Protein AF-A0A1H6EVG6-F1 (afdb_monomer_lite)

Sequence (105 aa):
MADETWVDWAGLRRSAEGLGTAYEDALTEVRAFQERMAGYGAPWGVNNVVSQAIGLCYGAARDEHATCHTDNLDAYGGYPAGMRAMAGNGRLAEQDTAAMIGSVQ

Foldseek 3Di:
DDPPPPDPLVVLLVVLVVLQVVLVVLVVVLVVVLVVLVVVLVVACDDDPVSVVVSVVSVVVSVVVNVVSVVVSVVSVCSSVVSNVCSVVVVVVVVVVVVVVVVVD

Secondary structure (DSSP, 8-state):
--------HHHHHHHHHHHHHHHHHHHHHHHHHHHHHHHHHTTSSSSSHHHHHHHHHHHHHHHHHHHHHHHHHHHHHTHHHHHHHHHHHHHHHHHHHHHHHHTT-

Organism: NCBI:txid1144553

Radius of gyration: 24.49 Å; chains: 1; bounding box: 48×16×76 Å

pLDDT: mean 85.11, std 11.75, range [38.94, 95.38]

Structure (mmCIF, N/CA/C/O backbone):
data_AF-A0A1H6EVG6-F1
#
_entry.id   AF-A0A1H6EVG6-F1
#
loop_
_atom_site.group_PDB
_atom_site.id
_atom_site.type_symbol
_atom_site.label_atom_id
_atom_site.label_alt_id
_atom_site.label_comp_id
_atom_site.label_asym_id
_atom_site.label_entity_id
_atom_site.label_seq_id
_atom_site.pdbx_PDB_ins_code
_atom_site.Cartn_x
_atom_site.Cartn_y
_atom_site.Cartn_z
_atom_site.occupancy
_atom_site.B_iso_or_equiv
_atom_site.auth_seq_id
_atom_site.auth_comp_id
_atom_site.auth_asym_id
_atom_site.auth_atom_id
_atom_site.pdbx_PDB_model_num
ATOM 1 N N . MET A 1 1 ? 5.144 11.959 -42.493 1.00 38.94 1 MET A N 1
ATOM 2 C CA . MET A 1 1 ? 6.275 11.774 -41.565 1.00 38.94 1 MET A CA 1
ATOM 3 C C . MET A 1 1 ? 5.643 11.395 -40.248 1.00 38.94 1 MET A C 1
ATOM 5 O O . MET A 1 1 ? 4.828 12.174 -39.773 1.00 38.94 1 MET A O 1
ATOM 9 N N . ALA A 1 2 ? 5.836 10.152 -39.806 1.00 44.72 2 ALA A N 1
ATOM 10 C CA . ALA A 1 2 ? 5.190 9.653 -38.601 1.00 44.72 2 ALA A CA 1
ATOM 11 C C . ALA A 1 2 ? 5.724 10.451 -37.410 1.00 44.72 2 ALA A C 1
ATOM 13 O O . ALA A 1 2 ? 6.933 10.522 -37.209 1.00 44.72 2 ALA A O 1
ATOM 14 N N . ASP A 1 3 ? 4.819 11.110 -36.699 1.00 50.38 3 ASP A N 1
ATOM 15 C CA . ASP A 1 3 ? 5.079 11.675 -35.385 1.00 50.38 3 ASP A CA 1
ATOM 16 C C . ASP A 1 3 ? 5.267 10.479 -34.444 1.00 50.38 3 ASP A C 1
ATOM 18 O O . ASP A 1 3 ? 4.300 9.909 -33.939 1.00 50.38 3 ASP A O 1
ATOM 22 N N . GLU A 1 4 ? 6.498 9.968 -34.355 1.00 56.75 4 GLU A N 1
ATOM 23 C CA . GLU A 1 4 ? 6.848 8.948 -33.373 1.00 56.75 4 GLU A CA 1
ATOM 24 C C . GLU A 1 4 ? 6.718 9.595 -31.998 1.00 56.75 4 GLU A C 1
ATOM 26 O O . GLU A 1 4 ? 7.609 10.300 -31.527 1.00 56.75 4 GLU A O 1
ATOM 31 N N . THR A 1 5 ? 5.584 9.362 -31.345 1.00 58.97 5 THR A N 1
ATOM 32 C CA . THR A 1 5 ? 5.427 9.609 -29.917 1.00 58.97 5 THR A CA 1
ATOM 33 C C . THR A 1 5 ? 6.366 8.669 -29.170 1.00 58.97 5 THR A C 1
ATOM 35 O O . THR A 1 5 ? 5.965 7.578 -28.769 1.00 58.97 5 THR A O 1
ATOM 38 N N . TRP A 1 6 ? 7.629 9.070 -29.023 1.00 71.75 6 TRP A N 1
ATOM 39 C CA . TRP A 1 6 ? 8.576 8.418 -28.127 1.00 71.75 6 TRP A CA 1
ATOM 40 C C . TRP A 1 6 ? 7.971 8.427 -26.729 1.00 71.75 6 TRP A C 1
ATOM 42 O O . TRP A 1 6 ? 7.632 9.486 -26.189 1.00 71.75 6 TRP A O 1
ATOM 52 N N . VAL A 1 7 ? 7.778 7.243 -26.159 1.00 82.81 7 VAL A N 1
ATOM 53 C CA . VAL A 1 7 ? 7.161 7.137 -24.844 1.00 82.81 7 VAL A CA 1
ATOM 54 C C . VAL A 1 7 ? 8.165 7.626 -23.799 1.00 82.81 7 VAL A C 1
ATOM 56 O O . VAL A 1 7 ? 9.317 7.195 -23.763 1.00 82.81 7 VAL A O 1
ATOM 59 N N . ASP A 1 8 ? 7.739 8.529 -22.910 1.00 89.56 8 ASP A N 1
ATOM 60 C CA . ASP A 1 8 ? 8.578 8.992 -21.799 1.00 89.56 8 ASP A CA 1
ATOM 61 C C . ASP A 1 8 ? 8.677 7.916 -20.701 1.00 89.56 8 ASP A C 1
ATOM 63 O O . ASP A 1 8 ? 8.051 7.993 -19.638 1.00 89.56 8 ASP A O 1
ATOM 67 N N . TRP A 1 9 ? 9.499 6.892 -20.942 1.00 91.75 9 TRP A N 1
ATOM 68 C CA . TRP A 1 9 ? 9.764 5.825 -19.974 1.00 91.75 9 TRP A CA 1
ATOM 69 C C . TRP A 1 9 ? 10.405 6.344 -18.684 1.00 91.75 9 TRP A C 1
ATOM 71 O O . TRP A 1 9 ? 10.218 5.764 -17.611 1.00 91.75 9 TRP A O 1
ATOM 81 N N . ALA A 1 10 ? 11.167 7.440 -18.762 1.00 89.75 10 ALA A N 1
ATOM 82 C CA . ALA A 1 10 ? 11.764 8.066 -17.589 1.00 89.75 10 ALA A CA 1
ATOM 83 C C . ALA A 1 10 ? 10.696 8.752 -16.725 1.00 89.75 10 ALA A C 1
ATOM 85 O O . ALA A 1 10 ? 10.741 8.643 -15.498 1.00 89.75 10 ALA A O 1
ATOM 86 N N . GLY A 1 11 ? 9.725 9.416 -17.350 1.00 92.25 11 GLY A N 1
ATOM 87 C CA . GLY A 1 11 ? 8.504 9.916 -16.726 1.00 92.25 11 GLY A CA 1
ATOM 88 C C . GLY A 1 11 ? 7.713 8.799 -16.064 1.00 92.25 11 GLY A C 1
ATOM 89 O O . GLY A 1 11 ? 7.477 8.871 -14.861 1.00 92.25 11 GLY A O 1
ATOM 90 N N . LEU A 1 12 ? 7.418 7.720 -16.796 1.00 92.94 12 LEU A N 1
ATOM 91 C CA . LEU A 1 12 ? 6.681 6.571 -16.262 1.00 92.94 12 LEU A CA 1
ATOM 92 C C . LEU A 1 12 ? 7.369 5.966 -15.029 1.00 92.94 12 LEU A C 1
ATOM 94 O O . LEU A 1 12 ? 6.713 5.687 -14.026 1.00 92.94 12 LEU A O 1
ATOM 98 N N . ARG A 1 13 ? 8.701 5.821 -15.064 1.00 93.19 13 ARG A N 1
ATOM 99 C CA . ARG A 1 13 ? 9.477 5.323 -13.920 1.00 93.19 13 ARG A CA 1
ATOM 100 C C . ARG A 1 13 ? 9.431 6.277 -12.727 1.00 93.19 13 ARG A C 1
ATOM 102 O O . ARG A 1 13 ? 9.248 5.818 -11.607 1.00 93.19 13 ARG A O 1
ATOM 109 N N . ARG A 1 14 ? 9.562 7.590 -12.943 1.00 94.94 14 ARG A N 1
ATOM 110 C CA . ARG A 1 14 ? 9.436 8.587 -11.862 1.00 94.94 14 ARG A CA 1
ATOM 111 C C . ARG A 1 14 ? 8.048 8.560 -11.228 1.00 94.94 14 ARG A C 1
ATOM 113 O O . ARG A 1 14 ? 7.945 8.593 -10.007 1.00 94.94 14 ARG A O 1
ATOM 120 N N . SER A 1 15 ? 6.999 8.456 -12.040 1.00 94.31 15 SER A N 1
ATOM 121 C CA . SER A 1 15 ? 5.627 8.315 -11.550 1.00 94.31 15 SER A CA 1
ATOM 122 C C . SER A 1 15 ? 5.435 7.022 -10.757 1.00 94.31 15 SER A C 1
ATOM 124 O O . SER A 1 15 ? 4.749 7.046 -9.741 1.00 94.31 15 SER A O 1
ATOM 126 N N . ALA A 1 16 ? 6.075 5.922 -11.166 1.00 94.06 16 ALA A N 1
ATOM 127 C CA . ALA A 1 16 ? 6.044 4.666 -10.421 1.00 94.06 16 ALA A CA 1
ATOM 128 C C . ALA A 1 16 ? 6.661 4.804 -9.020 1.00 94.06 16 ALA A C 1
ATOM 130 O O . ALA A 1 16 ? 6.091 4.301 -8.057 1.00 94.06 16 ALA A O 1
ATOM 131 N N . GLU A 1 17 ? 7.793 5.507 -8.893 1.00 94.50 17 GLU A N 1
ATOM 132 C CA . GLU A 1 17 ? 8.402 5.776 -7.583 1.00 94.50 17 GLU A CA 1
ATOM 133 C C . GLU A 1 17 ? 7.511 6.666 -6.714 1.00 94.50 17 GLU A C 1
ATOM 135 O O . GLU A 1 17 ? 7.252 6.328 -5.564 1.00 94.50 17 GLU A O 1
ATOM 140 N N . GLY A 1 18 ? 6.978 7.758 -7.276 1.00 95.38 18 GLY A N 1
ATOM 141 C CA . GLY A 1 18 ? 6.082 8.655 -6.542 1.00 95.38 18 GLY A CA 1
ATOM 142 C C . GLY A 1 18 ? 4.815 7.954 -6.049 1.00 95.38 18 GLY A C 1
ATOM 143 O O . GLY A 1 18 ? 4.399 8.159 -4.911 1.00 95.38 18 GLY A O 1
ATOM 144 N N . LEU A 1 19 ? 4.233 7.080 -6.875 1.00 93.88 19 LEU A N 1
ATOM 145 C CA . LEU A 1 19 ? 3.089 6.262 -6.479 1.00 93.88 19 LEU A CA 1
ATOM 146 C C . LEU A 1 19 ? 3.466 5.229 -5.409 1.00 93.88 19 LEU A C 1
ATOM 148 O O . LEU A 1 19 ? 2.678 4.987 -4.503 1.00 93.88 19 LEU A O 1
ATOM 152 N N . GLY A 1 20 ? 4.666 4.646 -5.495 1.00 94.50 20 GLY A N 1
ATOM 153 C CA . GLY A 1 20 ? 5.195 3.735 -4.481 1.00 94.50 20 GLY A CA 1
ATOM 154 C C . GLY A 1 20 ? 5.314 4.400 -3.111 1.00 94.50 20 GLY A C 1
ATOM 155 O O . GLY A 1 20 ? 4.788 3.870 -2.139 1.00 94.50 20 GLY A O 1
ATOM 156 N N . THR A 1 21 ? 5.916 5.589 -3.046 1.00 95.00 21 THR A N 1
ATOM 157 C CA . THR A 1 21 ? 6.007 6.367 -1.801 1.00 95.00 21 THR A CA 1
ATOM 158 C C . THR A 1 21 ? 4.625 6.732 -1.262 1.00 95.00 21 THR A C 1
ATOM 160 O O . THR A 1 21 ? 4.343 6.479 -0.098 1.00 95.00 21 THR A O 1
ATOM 163 N N . ALA A 1 22 ? 3.726 7.240 -2.112 1.00 94.12 22 ALA A N 1
ATOM 164 C CA . ALA A 1 22 ? 2.370 7.591 -1.687 1.00 94.12 22 ALA A CA 1
ATOM 165 C C . ALA A 1 22 ? 1.588 6.382 -1.138 1.00 94.12 22 ALA A C 1
ATOM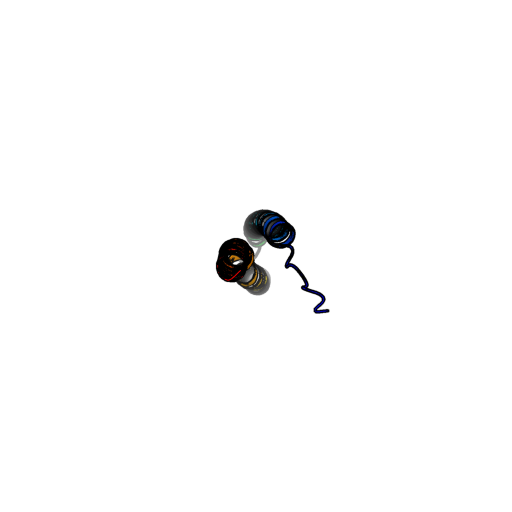 167 O O . ALA A 1 22 ? 0.826 6.517 -0.183 1.00 94.12 22 ALA A O 1
ATOM 168 N N . TYR A 1 23 ? 1.787 5.197 -1.722 1.00 94.25 23 TYR A N 1
ATOM 169 C CA . TYR A 1 23 ? 1.210 3.949 -1.225 1.00 94.25 23 TYR A CA 1
ATOM 170 C C . TYR A 1 23 ? 1.770 3.557 0.152 1.00 94.25 23 TYR A C 1
ATOM 172 O O . TYR A 1 23 ? 1.002 3.200 1.045 1.00 94.25 23 TYR A O 1
ATOM 180 N N . GLU A 1 24 ? 3.089 3.635 0.347 1.00 94.06 24 GLU A N 1
ATOM 181 C CA . GLU A 1 24 ? 3.738 3.323 1.630 1.00 94.06 24 GLU A CA 1
ATOM 182 C C . GLU A 1 24 ? 3.310 4.287 2.748 1.00 94.06 24 GLU A C 1
ATOM 184 O O . GLU A 1 24 ? 3.030 3.852 3.873 1.00 94.06 24 GLU A O 1
ATOM 189 N N . ASP A 1 25 ? 3.193 5.576 2.426 1.00 95.00 25 ASP A N 1
ATOM 190 C CA . ASP A 1 25 ? 2.692 6.603 3.337 1.00 95.00 25 ASP A CA 1
ATOM 191 C C . ASP A 1 25 ? 1.239 6.306 3.734 1.00 95.00 25 ASP A C 1
ATOM 193 O O . ASP A 1 25 ? 0.923 6.207 4.923 1.00 95.00 25 ASP A O 1
ATOM 197 N N . ALA A 1 26 ? 0.366 6.048 2.754 1.00 93.44 26 ALA A N 1
ATOM 198 C CA . ALA A 1 26 ? -1.036 5.718 3.002 1.00 93.44 26 ALA A CA 1
ATOM 199 C C . ALA A 1 26 ? -1.195 4.438 3.841 1.00 93.44 26 ALA A C 1
ATOM 201 O O . ALA A 1 26 ? -1.996 4.396 4.777 1.00 93.44 26 ALA A O 1
ATOM 202 N N . LEU A 1 27 ? -0.401 3.399 3.565 1.00 93.31 27 LEU A N 1
ATOM 203 C CA . LEU A 1 27 ? -0.393 2.166 4.353 1.00 93.31 27 LEU A CA 1
ATOM 204 C C . LEU A 1 27 ? -0.009 2.432 5.816 1.00 93.31 27 LEU A C 1
ATOM 206 O O . LEU A 1 27 ? -0.610 1.869 6.737 1.00 93.31 27 LEU A O 1
ATOM 210 N N . THR A 1 28 ? 0.983 3.292 6.036 1.00 95.12 28 THR A N 1
ATOM 211 C CA . THR A 1 28 ? 1.429 3.688 7.376 1.00 95.12 28 THR A CA 1
ATOM 212 C C . THR A 1 28 ? 0.334 4.458 8.114 1.00 95.12 28 THR A C 1
ATOM 214 O O . THR A 1 28 ? 0.030 4.147 9.269 1.00 95.12 28 THR A O 1
ATOM 217 N N . GLU A 1 29 ? -0.311 5.413 7.446 1.00 94.56 29 GLU A N 1
ATOM 218 C CA . GLU A 1 29 ? -1.404 6.203 8.017 1.00 94.56 29 GLU A CA 1
ATOM 219 C C . GLU A 1 29 ? -2.623 5.349 8.379 1.00 94.56 29 GLU A C 1
ATOM 221 O O . GLU A 1 29 ? -3.185 5.513 9.468 1.00 94.56 29 GLU A O 1
ATOM 226 N N . VAL A 1 30 ? -3.008 4.403 7.515 1.00 92.88 30 VAL A N 1
ATOM 227 C CA . VAL A 1 30 ? -4.129 3.484 7.759 1.00 92.88 30 VAL A CA 1
ATOM 228 C C . VAL A 1 30 ? -3.854 2.593 8.968 1.00 92.88 30 VAL A C 1
ATOM 230 O O . VAL A 1 30 ? -4.724 2.459 9.830 1.00 92.88 30 VAL A O 1
ATOM 233 N N . ARG A 1 31 ? -2.644 2.034 9.092 1.00 91.62 31 ARG A N 1
ATOM 234 C CA . ARG A 1 31 ? -2.258 1.223 10.262 1.00 91.62 31 ARG A CA 1
ATOM 235 C C . ARG A 1 31 ? -2.323 2.038 11.550 1.00 91.62 31 ARG A C 1
ATOM 237 O O . ARG A 1 31 ? -2.976 1.624 12.507 1.00 91.62 31 ARG A O 1
ATOM 244 N N . ALA A 1 32 ? -1.746 3.239 11.542 1.00 92.06 32 ALA A N 1
ATOM 245 C CA . ALA A 1 32 ? -1.807 4.141 12.687 1.00 92.06 32 ALA A CA 1
ATOM 246 C C . ALA A 1 32 ? -3.255 4.531 13.039 1.00 92.06 32 ALA A C 1
ATOM 248 O O . ALA A 1 32 ? -3.608 4.669 14.211 1.00 92.06 32 ALA A O 1
ATOM 249 N N . PHE A 1 33 ? -4.122 4.709 12.040 1.00 90.38 33 PHE A N 1
ATOM 250 C CA . PHE A 1 33 ? -5.540 4.977 12.262 1.00 90.38 33 PHE A CA 1
ATOM 251 C C . PHE A 1 33 ? -6.261 3.782 12.902 1.00 90.38 33 PHE A C 1
ATOM 253 O O . PHE A 1 33 ? -6.994 3.968 13.875 1.00 90.38 33 PHE A O 1
ATOM 260 N N . GLN A 1 34 ? -6.037 2.564 12.403 1.00 89.31 34 GLN A N 1
ATOM 261 C CA . GLN A 1 34 ? -6.631 1.342 12.952 1.00 89.31 34 GLN A CA 1
ATOM 262 C C . GLN A 1 34 ? -6.225 1.117 14.416 1.00 89.31 34 GLN A C 1
ATOM 264 O O . GLN A 1 34 ? -7.077 0.788 15.244 1.00 89.31 34 GLN A O 1
ATOM 269 N N . GLU A 1 35 ? -4.966 1.384 14.767 1.00 88.94 35 GLU A N 1
ATOM 270 C CA . GLU A 1 35 ? -4.484 1.335 16.152 1.00 88.94 35 GLU A CA 1
ATOM 271 C C . GLU A 1 35 ? -5.206 2.347 17.054 1.00 88.94 35 GLU A C 1
ATOM 273 O O . GLU A 1 35 ? -5.680 1.989 18.136 1.00 88.94 35 GLU A O 1
ATOM 278 N N . ARG A 1 36 ? -5.375 3.599 16.597 1.00 88.75 36 ARG A N 1
ATOM 279 C CA . ARG A 1 36 ? -6.145 4.616 17.342 1.00 88.75 36 ARG A CA 1
ATOM 280 C C . ARG A 1 36 ? -7.594 4.177 17.558 1.00 88.75 36 ARG A C 1
ATOM 282 O O . ARG A 1 36 ? -8.116 4.290 18.667 1.00 88.75 36 ARG A O 1
ATOM 289 N N . MET A 1 37 ? -8.229 3.629 16.523 1.00 84.75 37 MET A N 1
ATOM 290 C CA . MET A 1 37 ? -9.605 3.133 16.597 1.00 84.75 37 MET A CA 1
ATOM 291 C C . MET A 1 37 ? -9.750 1.921 17.523 1.00 84.75 37 MET A C 1
ATOM 293 O O . MET A 1 37 ? -10.777 1.774 18.188 1.00 84.75 37 MET A O 1
ATOM 297 N N . ALA A 1 38 ? -8.745 1.054 17.635 1.00 80.69 38 ALA A N 1
ATOM 298 C CA . ALA A 1 38 ? -8.785 -0.029 18.616 1.00 80.69 38 ALA A CA 1
ATOM 299 C C . ALA A 1 38 ? -8.891 0.513 20.057 1.00 80.69 38 ALA A C 1
ATOM 301 O O . ALA A 1 38 ? -9.607 -0.061 20.878 1.00 80.69 38 ALA A O 1
ATOM 302 N N . GLY A 1 39 ? -8.263 1.660 20.340 1.00 78.88 39 GLY A N 1
ATOM 303 C CA . GLY A 1 39 ? -8.299 2.311 21.652 1.00 78.88 39 GLY A CA 1
ATOM 304 C C . GLY A 1 39 ? -9.649 2.938 22.026 1.00 78.88 39 GLY A C 1
ATOM 305 O O . GLY A 1 39 ? -10.051 2.867 23.187 1.00 78.88 39 GLY A O 1
ATOM 306 N N . TYR A 1 40 ? -10.384 3.520 21.072 1.00 80.06 40 TYR A N 1
ATOM 307 C CA . TYR A 1 40 ? -11.638 4.236 21.371 1.00 80.06 40 TYR A CA 1
AT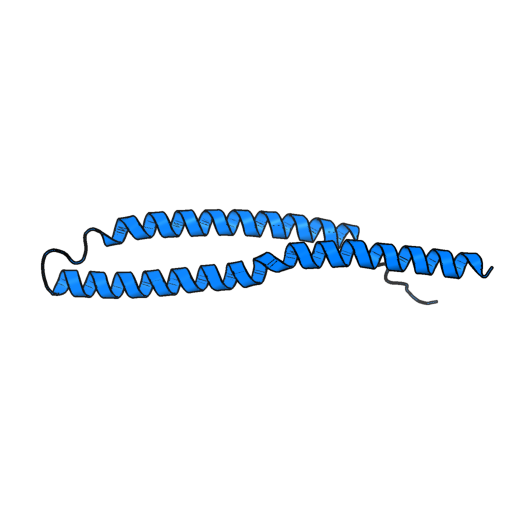OM 308 C C . TYR A 1 40 ? -12.843 3.329 21.656 1.00 80.06 40 TYR A C 1
ATOM 310 O O . TYR A 1 40 ? -13.810 3.777 22.271 1.00 80.06 40 TYR A O 1
ATOM 318 N N . GLY A 1 41 ? -12.796 2.061 21.233 1.00 67.69 41 GLY A N 1
ATOM 319 C CA . GLY A 1 41 ? -13.874 1.091 21.456 1.00 67.69 41 GLY A CA 1
ATOM 320 C C . GLY A 1 41 ? -13.915 0.510 22.874 1.00 67.69 41 GLY A C 1
ATOM 321 O O . GLY A 1 41 ? -14.978 0.104 23.333 1.00 67.69 41 GLY A O 1
ATOM 322 N N . ALA A 1 42 ? -12.782 0.514 23.584 1.00 66.19 42 ALA A N 1
ATOM 323 C CA . ALA A 1 42 ? -12.609 -0.124 24.894 1.00 66.19 42 ALA A CA 1
ATOM 324 C C . ALA A 1 42 ? -13.607 0.298 26.005 1.00 66.19 42 ALA A C 1
ATOM 326 O O . ALA A 1 42 ? -13.935 -0.544 26.841 1.00 66.19 42 ALA A O 1
ATOM 327 N N . PRO A 1 43 ? -14.121 1.546 26.057 1.00 65.50 43 PRO A N 1
ATOM 328 C CA . PRO A 1 43 ? -15.105 1.953 27.066 1.00 65.50 43 PRO A CA 1
ATOM 329 C C . PRO A 1 43 ? -16.521 1.401 26.826 1.00 65.50 43 PRO A C 1
ATOM 331 O O . PRO A 1 43 ? -17.351 1.412 27.738 1.00 65.50 43 PRO A O 1
ATOM 334 N N . TRP A 1 44 ? -16.829 0.952 25.607 1.00 71.12 44 TRP A N 1
ATOM 335 C CA . TRP A 1 44 ? -18.170 0.538 25.206 1.00 71.12 44 TRP A CA 1
ATOM 336 C C . TRP A 1 44 ? -18.285 -0.990 25.273 1.00 71.12 44 TRP A C 1
ATOM 338 O O . TRP A 1 44 ? -17.446 -1.710 24.748 1.00 71.12 44 TRP A O 1
ATOM 348 N N . GLY A 1 45 ? -19.330 -1.503 25.928 1.00 63.16 45 GLY A N 1
ATOM 349 C CA . GLY A 1 45 ? -19.678 -2.933 25.890 1.00 63.16 45 GLY A CA 1
ATOM 350 C C . GLY A 1 45 ? -19.585 -3.718 27.195 1.00 63.16 45 GLY A C 1
ATOM 351 O O . GLY A 1 45 ? -20.018 -4.864 27.236 1.00 63.16 45 GLY A O 1
ATOM 352 N N . VAL A 1 46 ? -19.103 -3.114 28.279 1.00 69.25 46 VAL A N 1
ATOM 353 C CA . VAL A 1 46 ? -18.818 -3.857 29.520 1.00 69.25 46 VAL A CA 1
ATOM 354 C C . VAL A 1 46 ? -19.899 -3.762 30.604 1.00 69.25 46 VAL A C 1
ATOM 356 O O . VAL A 1 46 ? -19.993 -4.664 31.429 1.00 69.25 46 VAL A O 1
ATOM 359 N N . ASN A 1 47 ? -20.760 -2.732 30.597 1.00 75.50 47 ASN A N 1
ATOM 360 C CA . ASN A 1 47 ? -21.499 -2.371 31.822 1.00 75.50 47 ASN A CA 1
ATOM 361 C C . ASN A 1 47 ? -23.039 -2.373 31.726 1.00 75.50 47 ASN A C 1
ATOM 363 O O . ASN A 1 47 ? -23.692 -2.393 32.765 1.00 75.50 47 ASN A O 1
ATOM 367 N N . ASN A 1 48 ? -23.648 -2.324 30.530 1.00 84.69 48 ASN A N 1
ATOM 368 C CA . ASN A 1 48 ? -25.109 -2.416 30.339 1.00 84.69 48 ASN A CA 1
ATOM 369 C C . ASN A 1 48 ? -25.491 -2.651 28.857 1.00 84.69 48 ASN A C 1
ATOM 371 O O . ASN A 1 48 ? -24.652 -2.512 27.966 1.00 84.69 48 ASN A O 1
ATOM 375 N N . VAL A 1 49 ? -26.771 -2.957 28.602 1.00 86.69 49 VAL A N 1
ATOM 376 C CA . VAL A 1 49 ? -27.334 -3.238 27.262 1.00 86.69 49 VAL A CA 1
ATOM 377 C C . VAL A 1 49 ? -27.109 -2.092 26.268 1.00 86.69 49 VAL A C 1
ATOM 379 O O . VAL A 1 49 ? -26.768 -2.341 25.115 1.00 86.69 49 VAL A O 1
ATOM 382 N N . VAL A 1 50 ? -27.244 -0.835 26.700 1.00 85.88 50 VAL A N 1
ATOM 383 C CA . VAL A 1 50 ? -27.020 0.334 25.833 1.00 85.88 50 VAL A CA 1
ATOM 384 C C . VAL A 1 50 ? -25.546 0.429 25.440 1.00 85.88 50 VAL A C 1
ATOM 386 O O . VAL A 1 50 ? -25.226 0.580 24.265 1.00 85.88 50 VAL A O 1
ATOM 389 N N . SER A 1 51 ? -24.631 0.271 26.397 1.00 83.44 51 SER A N 1
ATOM 390 C CA . SER A 1 51 ? -23.190 0.271 26.132 1.00 83.44 51 SER A CA 1
ATOM 391 C C . SER A 1 51 ? -22.761 -0.888 25.223 1.00 83.44 51 SER A C 1
ATOM 393 O O . SER A 1 51 ? -21.858 -0.703 24.414 1.00 83.44 51 SER A O 1
ATOM 395 N N . GLN A 1 52 ? -23.403 -2.057 25.319 1.00 85.62 52 GLN A N 1
ATOM 396 C CA . GLN A 1 52 ? -23.189 -3.190 24.405 1.00 85.62 52 GLN A CA 1
ATOM 397 C C . GLN A 1 52 ? -23.668 -2.888 22.986 1.00 85.62 52 GLN A C 1
ATOM 399 O O . GLN A 1 52 ? -22.923 -3.123 22.038 1.00 85.62 52 GLN A O 1
ATOM 404 N N . ALA A 1 53 ? -24.858 -2.303 22.832 1.00 87.50 53 ALA A N 1
ATOM 405 C CA . ALA A 1 53 ? -25.361 -1.887 21.525 1.00 87.50 53 ALA A CA 1
ATOM 406 C C . ALA A 1 53 ? -24.440 -0.847 20.859 1.00 87.50 53 ALA A C 1
ATOM 408 O O . ALA A 1 53 ? -24.134 -0.967 19.675 1.00 87.50 53 ALA A O 1
ATOM 409 N N . ILE A 1 54 ? -23.930 0.126 21.625 1.00 87.38 54 ILE A N 1
ATOM 410 C CA . ILE A 1 54 ? -22.945 1.101 21.128 1.00 87.38 54 ILE A CA 1
ATOM 411 C C . ILE A 1 54 ? -21.654 0.397 20.695 1.00 87.38 54 ILE A C 1
ATOM 413 O O . ILE A 1 54 ? -21.142 0.687 19.617 1.00 87.38 54 ILE A O 1
ATOM 417 N N . GLY A 1 55 ? -21.154 -0.548 21.497 1.00 87.69 55 GLY A N 1
ATOM 418 C CA . GLY A 1 55 ? -19.967 -1.334 21.155 1.00 87.69 55 GLY A CA 1
ATOM 419 C C . GLY A 1 55 ? -20.129 -2.117 19.847 1.00 87.69 55 GLY A C 1
ATOM 420 O O . GLY A 1 55 ? -19.216 -2.122 19.025 1.00 87.69 55 GLY A O 1
ATOM 421 N N . LEU A 1 56 ? -21.304 -2.709 19.612 1.00 87.25 56 LEU A N 1
ATOM 422 C CA . LEU A 1 56 ? -21.621 -3.415 18.365 1.00 87.25 56 LEU A CA 1
ATOM 423 C C . LEU A 1 56 ? -21.654 -2.473 17.155 1.00 87.25 56 LEU A C 1
ATOM 425 O O . LEU A 1 56 ? -21.012 -2.758 16.146 1.00 87.25 56 LEU A O 1
ATOM 429 N N . CYS A 1 57 ? -22.351 -1.336 17.259 1.00 88.75 57 CYS A N 1
ATOM 430 C CA . CYS A 1 57 ? -22.393 -0.340 16.184 1.00 88.75 57 CYS A CA 1
ATOM 431 C C . CYS A 1 57 ? -20.999 0.220 15.874 1.00 88.75 57 CYS A C 1
ATOM 433 O O . CYS A 1 57 ? -20.642 0.389 14.709 1.00 88.75 57 CYS A O 1
ATOM 435 N N . TYR A 1 58 ? -20.203 0.480 16.914 1.00 89.38 58 TYR A N 1
ATOM 436 C CA . TYR A 1 58 ? -18.825 0.932 16.772 1.00 89.38 58 TYR A CA 1
ATOM 437 C C . TYR A 1 58 ? -17.958 -0.105 16.053 1.00 89.38 58 TYR A C 1
ATOM 439 O O . TYR A 1 58 ? -17.246 0.243 15.114 1.00 89.38 58 TYR A O 1
ATOM 447 N N . GLY A 1 59 ? -18.041 -1.374 16.466 1.00 88.31 59 GLY A N 1
ATOM 448 C CA . GLY A 1 59 ? -17.320 -2.476 15.831 1.00 88.31 59 GLY A CA 1
ATOM 449 C C . GLY A 1 59 ? -17.656 -2.594 14.347 1.00 88.31 59 GLY A C 1
ATOM 450 O O . GLY A 1 59 ? -16.751 -2.564 13.523 1.00 88.31 59 GLY A O 1
ATOM 451 N N . ALA A 1 60 ? -18.947 -2.607 14.001 1.00 89.81 60 ALA A N 1
ATOM 452 C CA . ALA A 1 60 ? -19.391 -2.699 12.611 1.00 89.81 60 ALA A CA 1
ATOM 453 C C . ALA A 1 60 ? -18.879 -1.533 11.745 1.00 89.81 60 ALA A C 1
ATOM 455 O O . ALA A 1 60 ? -18.351 -1.757 10.659 1.00 89.81 60 ALA A O 1
ATOM 456 N N . ALA A 1 61 ? -18.979 -0.292 12.235 1.00 89.12 61 ALA A N 1
ATOM 457 C CA . ALA A 1 61 ? -18.485 0.876 11.506 1.00 89.12 61 ALA A CA 1
ATOM 458 C C . ALA A 1 61 ? -16.956 0.864 11.348 1.00 89.12 61 ALA A C 1
ATOM 460 O O . ALA A 1 61 ? -16.432 1.243 10.301 1.00 89.12 61 ALA A O 1
ATOM 461 N N . ARG A 1 62 ? -16.231 0.425 12.384 1.00 89.38 62 ARG A N 1
ATOM 462 C CA . ARG A 1 62 ? -14.773 0.287 12.345 1.00 89.38 62 ARG A CA 1
ATOM 463 C C . ARG A 1 62 ? -14.344 -0.762 11.323 1.00 89.38 62 ARG A C 1
ATOM 465 O O . ARG A 1 62 ? -13.389 -0.517 10.593 1.00 89.38 62 ARG A O 1
ATOM 472 N N . ASP A 1 63 ? -15.019 -1.904 11.296 1.00 90.25 63 ASP A N 1
ATOM 473 C CA . ASP A 1 63 ? -14.666 -3.017 10.420 1.00 90.25 63 ASP A CA 1
ATOM 474 C C . ASP A 1 63 ? -14.937 -2.655 8.949 1.00 90.25 63 ASP A C 1
ATOM 476 O O . ASP A 1 63 ? -14.049 -2.820 8.118 1.00 90.25 63 ASP A O 1
ATOM 480 N N . GLU A 1 64 ? -16.081 -2.031 8.642 1.00 92.25 64 GLU A N 1
ATOM 481 C CA . GLU A 1 64 ? -16.381 -1.519 7.293 1.00 92.25 64 GLU A CA 1
ATOM 482 C C . GLU A 1 64 ? -15.342 -0.487 6.827 1.00 92.25 64 GLU A C 1
ATOM 484 O O . GLU A 1 64 ? -14.830 -0.538 5.707 1.00 92.25 64 GLU A O 1
ATOM 489 N N . HIS A 1 65 ? -14.976 0.439 7.715 1.00 88.94 65 HIS A N 1
ATOM 490 C CA . HIS A 1 65 ? -13.953 1.432 7.418 1.00 88.94 65 HIS A CA 1
ATOM 491 C C . HIS A 1 65 ? -12.576 0.787 7.190 1.00 88.94 65 HIS A C 1
ATOM 493 O O . HIS A 1 65 ? -11.832 1.225 6.314 1.00 88.94 65 HIS A O 1
ATOM 499 N N . ALA A 1 66 ? -12.218 -0.247 7.959 1.00 89.69 66 ALA A N 1
ATOM 500 C CA . ALA A 1 66 ? -10.975 -0.984 7.757 1.00 89.69 66 ALA A CA 1
ATOM 501 C C . ALA A 1 66 ? -10.951 -1.675 6.385 1.00 89.69 66 ALA A C 1
ATOM 503 O O . ALA A 1 66 ? -9.963 -1.522 5.669 1.00 89.69 66 ALA A O 1
ATOM 504 N N . THR A 1 67 ? -12.045 -2.334 5.994 1.00 92.38 67 THR A N 1
ATOM 505 C CA . THR A 1 67 ? -12.189 -2.962 4.673 1.00 92.38 67 THR A CA 1
ATOM 506 C C . THR A 1 67 ? -12.030 -1.948 3.544 1.00 92.38 67 THR A C 1
ATOM 508 O O . THR A 1 67 ? -11.225 -2.170 2.646 1.00 92.38 67 THR A O 1
ATOM 511 N N . CYS A 1 68 ? -12.692 -0.788 3.626 1.00 92.19 68 CYS A N 1
ATOM 512 C CA . CYS A 1 68 ? -12.569 0.263 2.609 1.00 92.19 68 CYS A CA 1
ATOM 513 C C . CYS A 1 68 ? -11.113 0.693 2.366 1.00 92.19 68 CYS A C 1
ATOM 515 O O . CYS A 1 68 ? -10.705 0.907 1.224 1.00 92.19 68 CYS A O 1
ATOM 517 N N . HIS A 1 69 ? -10.314 0.846 3.426 1.00 91.69 69 HIS A N 1
ATOM 518 C CA . HIS A 1 69 ? -8.903 1.214 3.276 1.00 91.69 69 HIS A CA 1
ATOM 519 C C . HIS A 1 69 ? -8.057 0.069 2.732 1.00 91.69 69 HIS A C 1
ATOM 521 O O . HIS A 1 69 ? -7.213 0.310 1.872 1.00 91.69 69 HIS A O 1
ATOM 527 N N . THR A 1 70 ? -8.282 -1.157 3.205 1.00 89.88 70 THR A N 1
ATOM 528 C CA . THR A 1 70 ? -7.558 -2.339 2.726 1.00 89.88 70 THR A CA 1
ATOM 529 C C . THR A 1 70 ? -7.808 -2.583 1.241 1.00 89.88 70 THR A C 1
ATOM 531 O O . THR A 1 70 ? -6.842 -2.697 0.494 1.00 89.88 70 THR A O 1
ATOM 534 N N . ASP A 1 71 ? -9.062 -2.552 0.789 1.00 92.06 71 ASP A N 1
ATOM 535 C CA . ASP A 1 71 ? -9.416 -2.789 -0.616 1.00 92.06 71 ASP A CA 1
ATOM 536 C C . ASP A 1 71 ? -8.793 -1.737 -1.546 1.00 92.06 71 ASP A C 1
ATOM 538 O O . ASP A 1 71 ? -8.267 -2.055 -2.616 1.00 92.06 71 ASP A O 1
ATOM 542 N N . ASN A 1 72 ? -8.805 -0.469 -1.122 1.00 87.88 72 ASN A N 1
ATOM 543 C CA . ASN A 1 72 ? -8.170 0.608 -1.876 1.00 87.88 72 ASN A CA 1
ATOM 544 C C . ASN A 1 72 ? -6.650 0.423 -1.938 1.00 87.88 72 ASN A C 1
ATOM 546 O O . ASN A 1 72 ? -6.062 0.524 -3.014 1.00 87.88 72 ASN A O 1
ATOM 550 N N . LEU A 1 73 ? -6.001 0.139 -0.807 1.00 91.25 73 LEU A N 1
ATOM 551 C CA . LEU A 1 73 ? -4.555 -0.077 -0.766 1.00 91.25 73 LEU A CA 1
ATOM 552 C C . LEU A 1 73 ? -4.143 -1.278 -1.627 1.00 91.25 73 LEU A C 1
ATOM 554 O O . LEU A 1 73 ? -3.197 -1.157 -2.403 1.00 91.25 73 LEU A O 1
ATOM 558 N N . ASP A 1 74 ? -4.881 -2.384 -1.580 1.00 89.69 74 ASP A N 1
ATOM 559 C CA . ASP A 1 74 ? -4.609 -3.561 -2.408 1.00 89.69 74 ASP A CA 1
ATOM 560 C C . ASP A 1 74 ? -4.691 -3.239 -3.908 1.00 89.69 74 ASP A C 1
ATOM 562 O O . ASP A 1 7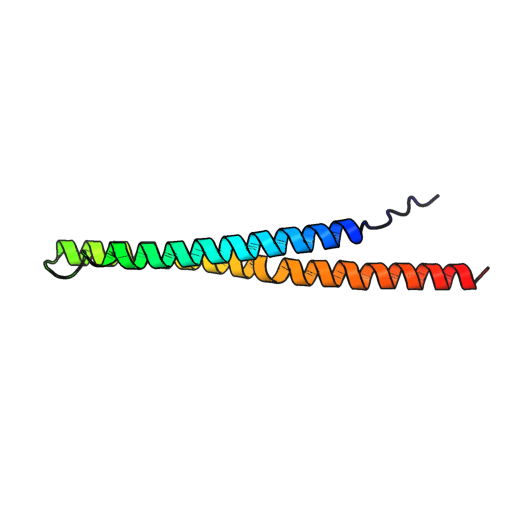4 ? -3.841 -3.683 -4.688 1.00 89.69 74 ASP A O 1
ATOM 566 N N . ALA A 1 75 ? -5.647 -2.400 -4.321 1.00 86.12 75 ALA A N 1
ATOM 567 C CA . ALA A 1 75 ? -5.751 -1.949 -5.707 1.00 86.12 75 ALA A CA 1
ATOM 568 C C . ALA A 1 75 ? -4.525 -1.130 -6.154 1.00 86.12 75 ALA A C 1
ATOM 570 O O . ALA A 1 75 ? -4.043 -1.296 -7.277 1.00 86.12 75 ALA A O 1
ATOM 571 N N . TYR A 1 76 ? -3.993 -0.264 -5.288 1.00 85.44 76 TYR A N 1
ATOM 572 C CA . TYR A 1 76 ? -2.854 0.597 -5.624 1.00 85.44 76 TYR A CA 1
ATOM 573 C C . TYR A 1 76 ? -1.488 -0.078 -5.438 1.00 85.44 76 TYR A C 1
ATOM 575 O O . TYR A 1 76 ? -0.535 0.299 -6.124 1.00 85.44 76 TYR A O 1
ATOM 583 N N . GLY A 1 77 ? -1.376 -1.096 -4.581 1.00 90.06 77 GLY A N 1
ATOM 584 C CA . GLY A 1 77 ? -0.100 -1.734 -4.236 1.00 90.06 77 GLY A CA 1
ATOM 585 C C . GLY A 1 77 ? 0.621 -2.384 -5.424 1.00 90.06 77 GLY A C 1
ATOM 586 O O . GLY A 1 77 ? 1.852 -2.424 -5.466 1.00 90.06 77 GLY A O 1
ATOM 587 N N . GLY A 1 78 ? -0.125 -2.845 -6.434 1.00 89.12 78 GLY A N 1
ATOM 588 C CA . GLY A 1 78 ? 0.441 -3.463 -7.639 1.00 89.12 78 GLY A CA 1
ATOM 589 C C . GLY A 1 78 ? 0.903 -2.475 -8.718 1.00 89.12 78 GLY A C 1
ATOM 590 O O . GLY A 1 78 ? 1.738 -2.819 -9.562 1.00 89.12 78 GLY A O 1
ATOM 591 N N . TYR A 1 79 ? 0.392 -1.242 -8.713 1.00 90.75 79 TYR A N 1
ATOM 592 C CA . TYR A 1 79 ? 0.617 -0.290 -9.804 1.00 90.75 79 TYR A CA 1
ATOM 593 C C . TYR A 1 79 ? 2.074 0.170 -9.938 1.00 90.75 79 TYR A C 1
ATOM 595 O O . TYR A 1 79 ? 2.578 0.139 -11.065 1.00 90.75 79 TYR A O 1
ATOM 603 N N . PRO A 1 80 ? 2.811 0.508 -8.859 1.00 91.62 80 PRO A N 1
ATOM 604 C CA . PRO A 1 80 ? 4.226 0.858 -8.969 1.00 91.62 80 PRO A CA 1
ATOM 605 C C . PRO A 1 80 ? 5.055 -0.239 -9.645 1.00 91.62 80 PRO A C 1
ATOM 607 O O . PRO A 1 80 ? 5.876 0.040 -10.518 1.00 91.62 80 PRO A O 1
ATOM 610 N N . ALA A 1 81 ? 4.822 -1.505 -9.285 1.00 91.81 81 ALA A N 1
ATOM 611 C CA . ALA A 1 81 ? 5.524 -2.639 -9.881 1.00 91.81 81 ALA A CA 1
ATOM 612 C C . ALA A 1 81 ? 5.198 -2.784 -11.376 1.00 91.81 81 ALA A C 1
ATOM 614 O O . ALA A 1 81 ? 6.114 -2.907 -12.193 1.00 91.81 81 ALA A O 1
ATOM 615 N N . GLY A 1 82 ? 3.916 -2.690 -11.744 1.00 92.50 82 GLY A N 1
ATOM 616 C CA . GLY A 1 82 ? 3.481 -2.726 -13.142 1.00 92.50 82 GLY A CA 1
ATOM 617 C C . GLY A 1 82 ? 4.086 -1.594 -13.976 1.00 92.50 82 GLY A C 1
ATOM 618 O O . GLY A 1 82 ? 4.604 -1.831 -15.065 1.00 92.50 82 GLY A O 1
ATOM 619 N N . MET A 1 83 ? 4.107 -0.371 -13.446 1.00 93.75 83 MET A N 1
ATOM 620 C CA . MET A 1 83 ? 4.686 0.790 -14.127 1.00 93.75 83 MET A CA 1
ATOM 621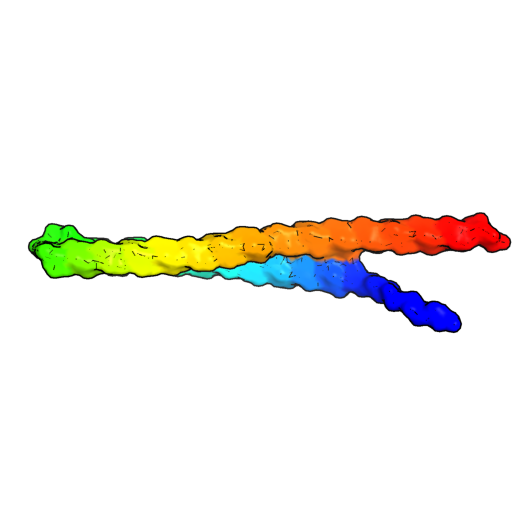 C C . MET A 1 83 ? 6.203 0.668 -14.309 1.00 93.75 83 MET A C 1
ATOM 623 O O . MET A 1 83 ? 6.708 0.975 -15.389 1.00 93.75 83 MET A O 1
ATOM 627 N N . ARG A 1 84 ? 6.937 0.171 -13.302 1.00 93.75 84 A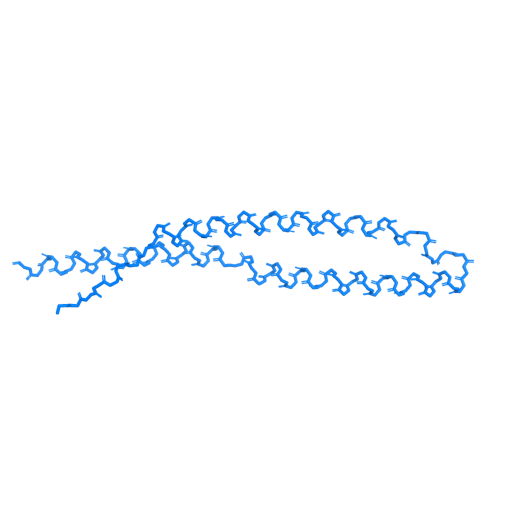RG A N 1
ATOM 628 C CA . ARG A 1 84 ? 8.380 -0.110 -13.431 1.00 93.75 84 ARG A CA 1
ATOM 629 C C . ARG A 1 84 ? 8.651 -1.169 -14.499 1.00 93.75 84 ARG A C 1
ATOM 631 O O . ARG A 1 84 ? 9.559 -0.988 -15.308 1.00 93.75 84 ARG A O 1
ATOM 638 N N . ALA A 1 85 ? 7.854 -2.239 -14.526 1.00 94.19 85 ALA A N 1
ATOM 639 C CA . ALA A 1 85 ? 7.977 -3.298 -15.523 1.00 94.19 85 ALA A CA 1
ATOM 640 C C . ALA A 1 85 ? 7.702 -2.777 -16.942 1.00 94.19 85 ALA A C 1
ATOM 642 O O . ALA A 1 85 ? 8.483 -3.046 -17.853 1.00 94.19 85 ALA A O 1
ATOM 643 N N . MET A 1 86 ? 6.650 -1.972 -17.122 1.00 92.44 86 MET A N 1
ATOM 644 C CA . MET A 1 86 ? 6.355 -1.325 -18.404 1.00 92.44 86 MET A CA 1
ATOM 645 C C . MET A 1 86 ? 7.485 -0.391 -18.843 1.00 92.44 86 MET A C 1
ATOM 647 O O . MET A 1 86 ? 7.923 -0.474 -19.985 1.00 92.44 86 MET A O 1
ATOM 651 N N . ALA A 1 87 ? 8.006 0.447 -17.942 1.00 92.06 87 ALA A N 1
ATOM 652 C CA . ALA A 1 87 ? 9.105 1.357 -18.257 1.00 92.06 87 ALA A CA 1
ATOM 653 C C . ALA A 1 87 ? 10.395 0.621 -18.656 1.00 92.06 87 ALA A C 1
ATOM 655 O O . ALA A 1 87 ? 11.103 1.065 -19.558 1.00 92.06 87 ALA A O 1
ATOM 656 N N . GLY A 1 88 ? 10.707 -0.496 -17.992 1.00 91.75 88 GLY A N 1
ATOM 657 C CA . GLY A 1 88 ? 11.868 -1.326 -18.318 1.00 91.75 88 GLY A CA 1
ATOM 658 C C . GLY A 1 88 ? 11.711 -2.045 -19.656 1.00 91.75 88 GLY A C 1
ATOM 659 O O . GLY A 1 88 ? 12.553 -1.893 -20.539 1.00 91.75 88 GLY A O 1
ATOM 660 N N . ASN A 1 89 ? 10.614 -2.785 -19.823 1.00 91.56 89 ASN A N 1
ATOM 661 C CA . ASN A 1 89 ? 10.378 -3.605 -21.011 1.00 91.56 89 ASN A CA 1
ATOM 662 C C . ASN A 1 89 ? 10.123 -2.752 -22.259 1.00 91.56 89 ASN A C 1
ATOM 664 O O . ASN A 1 89 ? 10.638 -3.068 -23.326 1.00 91.56 89 ASN A O 1
ATOM 668 N N . GLY A 1 90 ? 9.370 -1.657 -22.123 1.00 88.81 90 GLY A N 1
ATOM 669 C CA . GLY A 1 90 ? 9.084 -0.736 -23.221 1.00 88.81 90 GLY A CA 1
ATOM 670 C C . GLY A 1 90 ? 10.349 -0.075 -23.759 1.00 88.81 90 GLY A C 1
ATOM 671 O O . GLY A 1 90 ? 10.591 -0.091 -24.963 1.00 88.81 90 GLY A O 1
ATOM 672 N N . ARG A 1 91 ? 11.224 0.399 -22.863 1.00 88.88 91 ARG A N 1
ATOM 673 C CA . ARG A 1 91 ? 12.516 0.971 -23.255 1.00 88.88 91 ARG A CA 1
ATOM 674 C C . ARG A 1 91 ? 13.406 -0.038 -23.983 1.00 88.88 91 ARG A C 1
ATOM 676 O O . ARG A 1 91 ? 14.062 0.336 -24.949 1.00 88.88 91 ARG A O 1
ATOM 683 N N . LEU A 1 92 ? 13.461 -1.286 -23.515 1.00 88.69 92 LEU A N 1
ATOM 684 C CA . LEU A 1 92 ? 14.237 -2.338 -24.182 1.00 88.69 92 LEU A CA 1
ATOM 685 C C . LEU A 1 92 ? 13.681 -2.631 -25.581 1.00 88.69 92 LEU A C 1
ATOM 687 O O . LEU A 1 92 ? 14.443 -2.676 -26.538 1.00 88.69 92 LEU A O 1
ATOM 691 N N . ALA A 1 93 ? 12.357 -2.734 -25.717 1.00 87.62 93 ALA A N 1
ATOM 692 C CA . ALA A 1 93 ? 11.713 -2.973 -27.006 1.00 87.62 93 ALA A CA 1
ATOM 693 C C . ALA A 1 93 ? 11.977 -1.845 -28.022 1.00 87.62 93 ALA A C 1
ATOM 695 O O . ALA A 1 93 ? 12.230 -2.118 -29.197 1.00 87.62 93 ALA A O 1
ATOM 696 N N . GLU A 1 94 ? 11.964 -0.581 -27.584 1.00 86.19 94 GLU A N 1
ATOM 697 C CA . GLU A 1 94 ? 12.329 0.553 -28.443 1.00 86.19 94 GLU A CA 1
ATOM 698 C C . GLU A 1 94 ? 13.803 0.506 -28.864 1.00 86.19 94 GLU A C 1
ATOM 700 O O . GLU A 1 94 ? 14.116 0.739 -30.030 1.00 86.19 94 GLU A O 1
ATOM 705 N N . GLN A 1 95 ? 14.709 0.160 -27.943 1.00 86.88 95 GLN A N 1
ATOM 706 C CA . GLN A 1 95 ?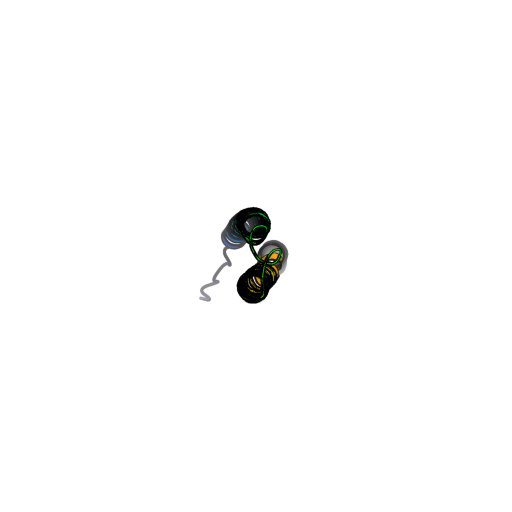 16.137 0.014 -28.244 1.00 86.88 95 GLN A CA 1
ATOM 707 C C . GLN A 1 95 ? 16.398 -1.102 -29.261 1.00 86.88 95 GLN A C 1
ATOM 709 O O . GLN A 1 95 ? 17.147 -0.888 -30.216 1.00 86.88 95 GLN A O 1
ATOM 714 N N . ASP A 1 96 ? 15.751 -2.255 -29.094 1.00 87.44 96 ASP A N 1
ATOM 715 C CA . ASP A 1 96 ? 15.864 -3.388 -30.014 1.00 87.44 96 ASP A CA 1
ATOM 716 C C . ASP A 1 96 ? 15.315 -3.033 -31.401 1.00 87.44 96 ASP A C 1
ATOM 718 O O . ASP A 1 96 ? 15.952 -3.313 -32.418 1.00 87.44 96 ASP A O 1
ATOM 722 N N . THR A 1 97 ? 14.170 -2.345 -31.454 1.00 84.44 97 THR A N 1
ATOM 723 C CA . THR A 1 97 ? 13.565 -1.891 -32.715 1.00 84.44 97 THR A CA 1
ATOM 724 C C . THR A 1 97 ? 14.471 -0.895 -33.437 1.00 84.44 97 THR A C 1
ATOM 726 O O . THR A 1 97 ? 14.719 -1.039 -34.636 1.00 84.44 97 THR A O 1
ATOM 729 N N . ALA A 1 98 ? 15.023 0.085 -32.715 1.00 83.75 98 ALA A N 1
ATOM 730 C CA . ALA A 1 98 ? 15.948 1.063 -33.280 1.00 83.75 98 ALA A CA 1
ATOM 731 C C . ALA A 1 98 ? 17.230 0.399 -33.814 1.00 83.75 98 ALA A C 1
ATOM 733 O O . ALA A 1 98 ? 17.693 0.739 -34.905 1.00 83.75 98 ALA A O 1
ATOM 734 N N . ALA A 1 99 ? 17.781 -0.579 -33.087 1.00 83.00 99 ALA A N 1
ATOM 735 C CA . ALA A 1 99 ? 18.950 -1.341 -33.519 1.00 83.00 99 ALA A CA 1
ATOM 736 C C . ALA A 1 99 ? 18.665 -2.182 -34.776 1.00 83.00 99 ALA A C 1
ATOM 738 O O . ALA A 1 99 ? 19.472 -2.186 -35.706 1.00 83.00 99 ALA A O 1
ATOM 739 N N . MET A 1 100 ? 17.506 -2.848 -34.838 1.00 79.69 100 MET A N 1
ATOM 740 C CA . MET A 1 100 ? 17.078 -3.599 -36.021 1.00 79.69 100 MET A CA 1
ATOM 741 C C . MET A 1 100 ? 16.941 -2.695 -37.247 1.00 79.69 100 MET A C 1
ATOM 743 O O . MET A 1 100 ? 17.495 -3.017 -38.295 1.00 79.69 100 MET A O 1
ATOM 747 N N . ILE A 1 101 ? 16.269 -1.547 -37.124 1.00 79.31 101 ILE A N 1
ATOM 748 C CA . ILE A 1 101 ? 16.097 -0.606 -38.242 1.00 79.31 101 ILE A CA 1
ATOM 749 C C . ILE A 1 101 ? 17.452 -0.059 -38.712 1.00 79.31 101 ILE A C 1
ATOM 751 O O . ILE A 1 101 ? 17.720 -0.045 -39.913 1.00 79.31 101 ILE A O 1
ATOM 755 N N . GLY A 1 102 ? 18.333 0.329 -37.785 1.00 68.00 102 GLY A N 1
ATOM 756 C CA . GLY A 1 102 ? 19.668 0.838 -38.116 1.00 68.00 102 GLY A CA 1
ATOM 757 C C . GLY A 1 102 ? 20.599 -0.204 -38.748 1.00 68.00 102 GLY A C 1
ATOM 758 O O . GLY A 1 102 ? 21.520 0.167 -39.465 1.00 68.00 102 GLY A O 1
ATOM 759 N N . SER A 1 103 ? 20.357 -1.499 -38.520 1.00 68.38 103 SER A N 1
ATOM 760 C CA . SER A 1 103 ? 21.137 -2.598 -39.115 1.00 68.38 103 SER A CA 1
ATOM 761 C C . SER A 1 103 ? 20.752 -2.949 -40.561 1.00 68.38 103 SER A C 1
ATOM 763 O O . SER A 1 103 ? 21.434 -3.751 -41.196 1.00 68.38 103 SER A O 1
ATOM 765 N N . VAL A 1 104 ? 19.655 -2.378 -41.071 1.00 58.97 104 VAL A N 1
ATOM 766 C CA . VAL A 1 104 ? 19.107 -2.638 -42.417 1.00 58.97 104 VAL A CA 1
ATOM 767 C C . VAL A 1 104 ? 19.480 -1.524 -43.421 1.00 58.97 104 VAL A C 1
ATOM 769 O O . VAL A 1 104 ? 19.115 -1.610 -44.594 1.00 58.97 104 VAL A O 1
ATOM 772 N N . GLN A 1 105 ? 20.235 -0.502 -42.995 1.00 49.16 105 GLN A N 1
ATOM 773 C CA . GLN A 1 105 ? 20.810 0.546 -43.859 1.00 49.16 105 GLN A CA 1
ATOM 774 C C . GLN A 1 105 ? 22.268 0.257 -44.220 1.00 49.16 105 GLN A C 1
ATOM 776 O O . GLN A 1 105 ? 22.639 0.577 -45.372 1.00 49.16 105 GLN A O 1
#